Protein AF-A0A4V2QAW3-F1 (afdb_monomer_lite)

Foldseek 3Di:
DFDWDWDQQPVPVRPDIDIDTPPDDCPCPPPPPPAEAEDADPVVVVVVCPPFAWPADFDDDPQKTWTWTQDPVGDIHIYIYGNPPPPPDD

Structure (mmCIF, N/CA/C/O backbone):
data_AF-A0A4V2QAW3-F1
#
_entry.id   AF-A0A4V2QAW3-F1
#
loop_
_atom_site.group_PDB
_atom_site.id
_atom_site.type_symbol
_atom_site.label_atom_id
_atom_site.label_alt_id
_atom_site.label_comp_id
_atom_site.label_asym_id
_atom_site.label_entity_id
_atom_site.label_seq_id
_atom_site.pdbx_PDB_ins_code
_atom_site.Cartn_x
_atom_site.Cartn_y
_atom_site.Cartn_z
_atom_site.occupancy
_atom_site.B_iso_or_equiv
_atom_site.auth_seq_id
_atom_site.auth_comp_id
_atom_site.auth_asym_id
_atom_site.auth_atom_id
_atom_site.pdbx_PDB_model_num
ATOM 1 N N . MET A 1 1 ? -7.822 -19.632 -23.515 1.00 56.88 1 MET A N 1
ATOM 2 C CA . MET A 1 1 ? -8.332 -18.718 -22.471 1.00 56.88 1 MET A CA 1
ATOM 3 C C . MET A 1 1 ? -7.549 -19.059 -21.220 1.00 56.88 1 MET A C 1
ATOM 5 O O . MET A 1 1 ? -7.561 -20.225 -20.863 1.00 56.88 1 MET A O 1
ATOM 9 N N . ALA A 1 2 ? -6.768 -18.129 -20.671 1.00 62.66 2 ALA A N 1
ATOM 10 C CA . ALA A 1 2 ? -5.926 -18.424 -19.511 1.00 62.66 2 ALA A CA 1
ATOM 11 C C . ALA A 1 2 ? -6.792 -18.522 -18.251 1.00 62.66 2 ALA A C 1
ATOM 13 O O . ALA A 1 2 ? -7.617 -17.638 -18.002 1.00 62.66 2 ALA A O 1
ATOM 14 N N . GLU A 1 3 ? -6.623 -19.600 -17.492 1.00 73.44 3 GLU A N 1
ATOM 15 C CA . GLU A 1 3 ? -7.326 -19.814 -16.232 1.00 73.44 3 GLU A CA 1
ATOM 16 C C . GLU A 1 3 ? -6.795 -18.867 -15.152 1.00 73.44 3 GLU A C 1
ATOM 18 O O . GLU A 1 3 ? -5.641 -18.422 -15.170 1.00 73.44 3 GLU A O 1
ATOM 23 N N . ILE A 1 4 ? -7.685 -18.492 -14.235 1.00 77.31 4 ILE A N 1
ATOM 24 C CA . ILE A 1 4 ? -7.408 -17.495 -13.205 1.00 77.31 4 ILE A CA 1
ATOM 25 C C . ILE A 1 4 ? -7.443 -18.168 -11.845 1.00 77.31 4 ILE A C 1
ATOM 27 O O . ILE A 1 4 ? -8.449 -18.765 -11.465 1.00 77.31 4 ILE A O 1
ATOM 31 N N . LYS A 1 5 ? -6.362 -17.992 -11.086 1.00 79.69 5 LYS A N 1
ATOM 32 C CA . LYS A 1 5 ? -6.213 -18.496 -9.728 1.00 79.69 5 LYS A CA 1
ATOM 33 C C . LYS A 1 5 ? -6.196 -17.334 -8.742 1.00 79.69 5 LYS A C 1
ATOM 35 O O . LYS A 1 5 ? -5.510 -16.332 -8.939 1.00 79.69 5 LYS A O 1
ATOM 40 N N . TRP A 1 6 ? -6.956 -17.479 -7.665 1.00 76.31 6 TRP A N 1
ATOM 41 C CA . TRP A 1 6 ? -6.947 -16.533 -6.555 1.00 76.31 6 TRP A CA 1
ATOM 42 C C . TRP A 1 6 ? -5.957 -17.002 -5.488 1.00 76.31 6 TRP A C 1
ATOM 44 O O . TRP A 1 6 ? -5.937 -18.181 -5.134 1.00 76.31 6 TRP A O 1
ATOM 54 N N . MET A 1 7 ? -5.135 -16.085 -4.985 1.00 77.00 7 MET A N 1
ATOM 55 C CA . MET A 1 7 ? -4.153 -16.333 -3.927 1.00 77.00 7 MET A CA 1
ATOM 56 C C . MET A 1 7 ? -4.317 -15.288 -2.818 1.00 77.00 7 MET A C 1
ATOM 58 O O . MET A 1 7 ? -4.524 -14.112 -3.105 1.00 77.00 7 MET A O 1
ATOM 62 N N . LEU A 1 8 ? -4.218 -15.701 -1.553 1.00 68.38 8 LEU A N 1
ATOM 63 C CA . LEU A 1 8 ? -4.171 -14.776 -0.416 1.00 68.38 8 LEU A CA 1
ATOM 64 C C . LEU A 1 8 ? -2.793 -14.114 -0.334 1.00 68.38 8 LEU A C 1
ATOM 66 O O . LEU A 1 8 ? -1.777 -14.797 -0.448 1.00 68.38 8 LEU A O 1
ATOM 70 N N . TYR A 1 9 ? -2.758 -12.796 -0.135 1.00 69.19 9 TYR A N 1
ATOM 71 C CA . TYR A 1 9 ? -1.512 -12.044 -0.023 1.00 69.19 9 TYR A CA 1
ATOM 72 C C . TYR A 1 9 ? -0.831 -12.323 1.328 1.00 69.19 9 TYR A C 1
ATOM 74 O O . TYR A 1 9 ? -1.380 -11.935 2.368 1.00 69.19 9 TYR A O 1
ATOM 82 N N . PRO A 1 10 ? 0.359 -12.955 1.343 1.00 61.12 10 PRO A N 1
ATOM 83 C CA . PRO A 1 10 ? 0.977 -13.429 2.582 1.00 61.12 10 PRO A CA 1
ATOM 84 C C . PRO A 1 10 ? 1.502 -12.295 3.478 1.00 61.12 10 PRO A C 1
ATOM 86 O O . PRO A 1 10 ? 1.613 -12.484 4.685 1.00 61.12 10 PRO A O 1
ATOM 89 N N . VAL A 1 11 ? 1.780 -11.109 2.922 1.00 57.53 11 VAL A N 1
ATOM 90 C CA . VAL A 1 11 ? 2.386 -9.979 3.659 1.00 57.53 11 VAL A CA 1
ATOM 91 C C . VAL A 1 11 ? 1.345 -9.128 4.400 1.00 57.53 11 VAL A C 1
ATOM 93 O O . VAL A 1 11 ? 1.656 -8.506 5.406 1.00 57.53 11 VAL A O 1
ATOM 96 N N . CYS A 1 12 ? 0.077 -9.143 3.977 1.00 48.34 12 CYS A N 1
ATOM 97 C CA . CYS A 1 12 ? -0.978 -8.307 4.574 1.00 48.34 12 CYS A CA 1
ATOM 98 C C . CYS A 1 12 ? -1.916 -9.102 5.504 1.00 48.34 12 CYS A C 1
ATOM 100 O O . CYS A 1 12 ? -3.120 -8.848 5.571 1.00 48.34 12 CYS A O 1
ATOM 102 N N . ASN A 1 13 ? -1.394 -10.115 6.206 1.00 55.25 13 ASN A N 1
ATOM 103 C CA . ASN A 1 13 ? -2.183 -10.938 7.132 1.00 55.25 13 ASN A CA 1
ATOM 104 C C . ASN A 1 13 ? -3.441 -11.554 6.460 1.00 55.25 13 ASN A C 1
ATOM 106 O O . ASN A 1 13 ? -4.517 -11.617 7.054 1.00 55.25 13 ASN A O 1
ATOM 110 N N . ASN A 1 14 ? -3.313 -11.957 5.186 1.00 55.78 14 ASN A N 1
ATOM 111 C CA . ASN A 1 14 ? -4.365 -12.547 4.344 1.00 55.78 14 ASN A CA 1
ATOM 112 C C . ASN A 1 14 ? -5.597 -11.660 4.064 1.00 55.78 14 ASN A C 1
ATOM 114 O O . ASN A 1 14 ? -6.648 -12.175 3.684 1.00 55.78 14 ASN A O 1
ATOM 118 N N . LYS A 1 15 ? -5.498 -10.334 4.213 1.00 56.28 15 LYS A N 1
ATOM 119 C CA . LYS A 1 15 ? -6.633 -9.417 3.974 1.00 56.28 15 LYS A CA 1
ATOM 120 C C . LYS A 1 15 ? -6.901 -9.113 2.496 1.00 56.28 15 LYS A C 1
ATOM 122 O O . LYS A 1 15 ? -7.995 -8.670 2.159 1.00 56.28 15 LYS A O 1
ATOM 127 N N . THR A 1 16 ? -5.934 -9.379 1.619 1.00 61.19 16 THR A N 1
ATOM 128 C CA . THR A 1 16 ? -6.012 -9.051 0.188 1.00 61.19 16 THR A CA 1
ATOM 129 C C . THR A 1 16 ? -5.941 -10.320 -0.659 1.00 61.19 16 THR A C 1
ATOM 131 O O . THR A 1 16 ? -5.066 -11.159 -0.450 1.00 61.19 16 THR A O 1
ATOM 134 N N . LEU A 1 17 ? -6.854 -10.460 -1.625 1.00 69.00 17 LEU A N 1
ATOM 135 C CA . LEU A 1 17 ? -6.865 -11.540 -2.615 1.00 69.00 17 LEU A CA 1
ATOM 136 C C . LEU A 1 17 ? -6.242 -11.049 -3.922 1.00 69.00 17 LEU A C 1
ATOM 138 O O . LEU A 1 17 ? -6.758 -10.129 -4.555 1.00 69.00 17 LEU A O 1
ATOM 142 N N . LEU A 1 18 ? -5.157 -11.688 -4.350 1.00 74.62 18 LEU A N 1
ATOM 143 C CA . LEU A 1 18 ? -4.557 -11.445 -5.651 1.00 74.62 18 LEU A CA 1
ATOM 144 C C . LEU A 1 18 ? -5.144 -12.368 -6.707 1.00 74.62 18 LEU A C 1
ATOM 146 O O . LEU A 1 18 ? -5.256 -13.582 -6.523 1.00 74.62 18 LEU A O 1
ATOM 150 N N . LYS A 1 19 ? -5.465 -11.764 -7.845 1.00 76.69 19 LYS A N 1
ATOM 151 C CA . LYS A 1 19 ? -5.901 -12.447 -9.053 1.00 76.69 19 LYS A CA 1
ATOM 152 C C . LYS A 1 19 ? -4.677 -12.709 -9.927 1.00 76.69 19 LYS A C 1
ATOM 154 O O . LYS A 1 19 ? -4.174 -11.789 -10.565 1.00 76.69 19 LYS A O 1
ATOM 159 N N . ILE A 1 20 ? -4.203 -13.949 -9.946 1.00 75.81 20 ILE A N 1
ATOM 160 C CA . ILE A 1 20 ? -3.028 -14.369 -10.713 1.00 75.81 20 ILE A CA 1
ATOM 161 C C . ILE A 1 20 ? -3.506 -15.189 -11.916 1.00 75.81 20 ILE A C 1
ATOM 163 O O . ILE A 1 20 ? -4.392 -16.039 -11.793 1.00 75.81 20 ILE A O 1
ATOM 167 N N . ARG A 1 21 ? -2.946 -14.933 -13.099 1.00 79.19 21 ARG A N 1
ATOM 168 C CA . ARG A 1 21 ? -3.147 -15.815 -14.256 1.00 79.19 21 ARG A CA 1
ATOM 169 C C . ARG A 1 21 ? -2.233 -17.025 -14.120 1.00 79.19 21 ARG A C 1
ATOM 171 O O . ARG A 1 21 ? -1.103 -16.873 -13.677 1.00 79.19 21 ARG A O 1
ATOM 178 N N . GLU A 1 22 ? -2.687 -18.205 -14.526 1.00 75.44 22 GLU A N 1
ATOM 179 C CA . GLU A 1 22 ? -1.885 -19.431 -14.385 1.00 75.44 22 GLU A CA 1
ATOM 180 C C . GLU A 1 22 ? -0.539 -19.368 -15.129 1.00 75.44 22 GLU A C 1
ATOM 182 O O . GLU A 1 22 ? 0.453 -19.918 -14.663 1.00 75.44 22 GLU A O 1
ATOM 187 N N . ASP A 1 23 ? -0.478 -18.617 -16.232 1.00 75.94 23 ASP A N 1
ATOM 188 C CA . ASP A 1 23 ? 0.748 -18.390 -17.005 1.00 75.94 23 ASP A CA 1
ATOM 189 C C . ASP A 1 23 ? 1.742 -17.403 -16.354 1.00 75.94 23 ASP A C 1
ATOM 191 O O . ASP A 1 23 ? 2.827 -17.170 -16.883 1.00 75.94 23 ASP A O 1
ATOM 195 N N . THR A 1 24 ? 1.397 -16.824 -15.201 1.00 69.00 24 THR A N 1
ATOM 196 C CA . THR A 1 24 ? 2.274 -15.904 -14.469 1.00 69.00 24 THR A CA 1
ATOM 197 C C . THR A 1 24 ? 3.285 -16.681 -13.626 1.00 69.00 24 THR A C 1
ATOM 199 O O . THR A 1 24 ? 2.938 -17.258 -12.596 1.00 69.00 24 THR A O 1
ATOM 202 N N . ILE A 1 25 ? 4.558 -16.649 -14.029 1.00 73.31 25 ILE A N 1
ATOM 203 C CA . ILE A 1 25 ? 5.676 -17.134 -13.211 1.00 73.31 25 ILE A CA 1
ATOM 204 C C . ILE A 1 25 ? 6.082 -16.021 -12.244 1.00 73.31 25 ILE A C 1
ATOM 206 O O . ILE A 1 25 ? 6.522 -14.946 -12.646 1.00 73.31 25 ILE A O 1
ATOM 210 N N . LEU A 1 26 ? 5.912 -16.280 -10.953 1.00 65.56 26 LEU A N 1
ATOM 211 C CA . LEU A 1 26 ? 6.275 -15.360 -9.884 1.00 65.56 26 LEU A CA 1
ATOM 212 C C . LEU A 1 26 ? 7.699 -15.666 -9.394 1.00 65.56 26 LEU A C 1
ATOM 214 O O . LEU A 1 26 ? 7.879 -16.466 -8.482 1.00 65.56 26 LEU A O 1
ATOM 218 N N . GLU A 1 27 ? 8.718 -15.047 -9.993 1.00 56.97 27 GLU A N 1
ATOM 219 C CA . GLU A 1 27 ? 10.125 -15.313 -9.626 1.00 56.97 27 GLU A CA 1
ATOM 220 C C . GLU A 1 27 ? 10.581 -14.605 -8.329 1.00 56.97 27 GLU A C 1
ATOM 222 O O . GLU A 1 27 ? 11.573 -15.008 -7.725 1.00 56.97 27 GLU A O 1
ATOM 227 N N . LYS A 1 28 ? 9.844 -13.582 -7.861 1.00 56.47 28 LYS A N 1
ATOM 228 C CA . LYS A 1 28 ? 10.077 -12.850 -6.595 1.00 56.47 28 LYS A CA 1
ATOM 229 C C . LYS A 1 28 ? 8.755 -12.385 -5.975 1.00 56.47 28 LYS A C 1
ATOM 231 O O . LYS A 1 28 ? 8.443 -11.196 -5.974 1.00 56.47 28 LYS A O 1
ATOM 236 N N . PHE A 1 29 ? 7.944 -13.339 -5.522 1.00 54.47 29 PHE A N 1
ATOM 237 C CA . PHE A 1 29 ? 6.660 -13.054 -4.886 1.00 54.47 29 PHE A CA 1
ATOM 238 C C . PHE A 1 29 ? 6.538 -13.715 -3.501 1.00 54.47 29 PHE A C 1
ATOM 240 O O . PHE A 1 29 ? 6.817 -14.911 -3.388 1.00 54.47 29 PHE A O 1
ATOM 247 N N . PRO A 1 30 ? 6.048 -12.993 -2.476 1.00 56.97 30 PRO A N 1
ATOM 248 C CA . PRO A 1 30 ? 5.754 -11.557 -2.495 1.00 56.97 30 PRO A CA 1
ATOM 249 C C . PRO A 1 30 ? 7.020 -10.742 -2.800 1.00 56.97 30 PRO A C 1
ATOM 251 O O . PRO A 1 30 ? 8.132 -11.242 -2.618 1.00 56.97 30 PRO A O 1
ATOM 254 N N . LEU A 1 31 ? 6.849 -9.519 -3.319 1.00 52.25 31 LEU A N 1
ATOM 255 C CA . LEU A 1 31 ? 7.960 -8.566 -3.348 1.00 52.25 31 LEU A CA 1
ATOM 256 C C . LEU A 1 31 ? 8.570 -8.535 -1.939 1.00 52.25 31 LEU A C 1
ATOM 258 O O . LEU A 1 31 ? 7.809 -8.654 -0.971 1.00 52.25 31 LEU A O 1
ATOM 262 N N . PRO A 1 32 ? 9.904 -8.463 -1.816 1.00 49.00 32 PRO A N 1
ATOM 263 C CA . PRO A 1 32 ? 10.552 -8.469 -0.516 1.00 49.00 32 PRO A CA 1
ATOM 264 C C . PRO A 1 32 ? 9.861 -7.452 0.391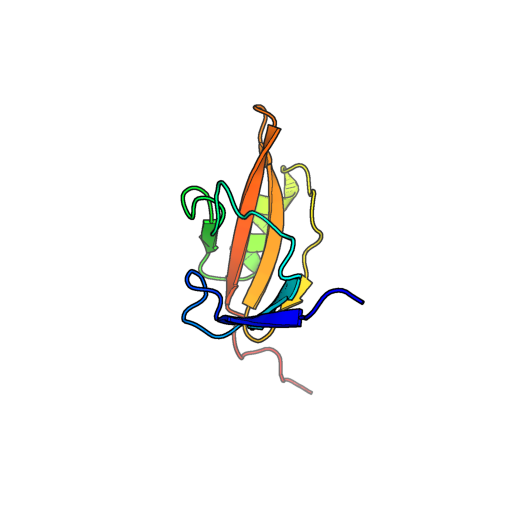 1.00 49.00 32 PRO A C 1
ATOM 266 O O . PRO A 1 32 ? 9.795 -6.267 0.073 1.00 49.00 32 PRO A O 1
ATOM 269 N N . ALA A 1 33 ? 9.338 -7.931 1.520 1.00 50.12 33 ALA A N 1
ATOM 270 C CA . ALA A 1 33 ? 8.775 -7.120 2.598 1.00 50.12 33 ALA A CA 1
ATOM 271 C C . ALA A 1 33 ? 9.867 -6.308 3.329 1.00 50.12 33 ALA A C 1
ATOM 273 O O . ALA A 1 33 ? 9.732 -5.977 4.503 1.00 50.12 33 ALA A O 1
ATOM 274 N N . ASP A 1 34 ? 10.985 -6.038 2.659 1.00 51.69 34 ASP A N 1
ATOM 275 C CA . ASP A 1 34 ? 12.180 -5.437 3.230 1.00 51.69 34 ASP A CA 1
ATOM 276 C C . ASP A 1 34 ? 12.089 -3.905 3.266 1.00 51.69 34 ASP A C 1
ATOM 278 O O . ASP A 1 34 ? 12.916 -3.259 3.905 1.00 51.69 34 ASP A O 1
ATOM 282 N N . THR A 1 35 ? 11.092 -3.285 2.620 1.00 62.41 35 THR A N 1
ATOM 283 C CA . THR A 1 35 ? 10.932 -1.818 2.659 1.00 62.41 35 THR A CA 1
ATOM 284 C C . THR A 1 35 ? 9.468 -1.377 2.689 1.00 62.41 35 THR A C 1
ATOM 286 O O . THR A 1 35 ? 9.025 -0.537 1.913 1.00 62.41 35 THR A O 1
ATOM 289 N N . SER A 1 36 ? 8.699 -1.949 3.616 1.00 70.50 36 SER A N 1
ATOM 290 C CA . SER A 1 36 ? 7.411 -1.396 4.050 1.00 70.50 36 SER A CA 1
ATOM 291 C C . SER A 1 36 ? 7.587 -0.716 5.408 1.00 70.50 36 SER A C 1
ATOM 293 O O . SER A 1 36 ? 7.933 -1.368 6.395 1.00 70.50 36 SER A O 1
ATOM 295 N N . VAL A 1 37 ? 7.369 0.594 5.464 1.00 81.25 37 VAL A N 1
ATOM 296 C CA . VAL A 1 37 ? 7.453 1.400 6.683 1.00 81.25 37 VAL A CA 1
ATOM 297 C C . VAL A 1 37 ? 6.035 1.666 7.177 1.00 81.25 37 VAL A C 1
ATOM 299 O O . VAL A 1 37 ? 5.245 2.316 6.498 1.00 81.25 37 VAL A O 1
ATOM 302 N N . GLU A 1 38 ? 5.699 1.179 8.368 1.00 84.75 38 GLU A N 1
ATOM 303 C CA . GLU A 1 38 ? 4.467 1.572 9.056 1.00 84.75 38 GLU A CA 1
ATOM 304 C C . GLU A 1 38 ? 4.760 2.754 9.983 1.00 84.75 38 GLU A C 1
ATOM 306 O O . GLU A 1 38 ? 5.782 2.790 10.675 1.00 84.75 38 GLU A O 1
ATOM 311 N N . VAL A 1 39 ? 3.869 3.739 9.994 1.00 85.00 39 VAL A N 1
ATOM 312 C CA . VAL A 1 39 ? 3.924 4.868 10.921 1.00 85.00 39 VAL A CA 1
ATOM 313 C C . VAL A 1 39 ? 2.662 4.936 11.754 1.00 85.00 39 VAL A C 1
ATOM 315 O O . VAL A 1 39 ? 1.593 4.499 11.346 1.00 85.00 39 VAL A O 1
ATOM 318 N N . GLU A 1 40 ? 2.798 5.518 12.936 1.00 82.62 40 GLU A N 1
ATOM 319 C CA . GLU A 1 40 ? 1.756 5.552 13.961 1.00 82.62 40 GLU A CA 1
ATOM 320 C C . GLU A 1 40 ? 0.482 6.297 13.539 1.00 82.62 40 GLU A C 1
ATOM 322 O O . GLU A 1 40 ? -0.614 5.860 13.876 1.00 82.62 40 GLU A O 1
ATOM 327 N N . ASN A 1 41 ? 0.605 7.406 12.799 1.00 84.81 41 ASN A N 1
ATOM 328 C CA . ASN A 1 41 ? -0.520 8.288 12.490 1.00 84.81 41 ASN A CA 1
ATOM 329 C C . ASN A 1 41 ? -0.368 8.946 11.112 1.00 84.81 41 ASN A C 1
ATOM 331 O O . ASN A 1 41 ? 0.742 9.100 10.593 1.00 84.81 41 ASN A O 1
ATOM 335 N N . LEU A 1 42 ? -1.487 9.443 10.574 1.00 85.88 42 LEU A N 1
ATOM 336 C CA . LEU A 1 42 ? -1.529 10.191 9.312 1.00 85.88 42 LEU A CA 1
ATOM 337 C C . LEU A 1 42 ? -0.630 11.444 9.313 1.00 85.88 42 LEU A C 1
ATOM 339 O O . LEU A 1 42 ? -0.104 11.811 8.269 1.00 85.88 42 LEU A O 1
ATOM 343 N N . GLU A 1 43 ? -0.420 12.086 10.465 1.00 87.69 43 GLU A N 1
ATOM 344 C CA . GLU A 1 43 ? 0.460 13.260 10.575 1.00 87.69 43 GLU A CA 1
ATOM 345 C C . GLU A 1 43 ? 1.910 12.908 10.211 1.00 87.69 43 GLU A C 1
ATOM 347 O O . GLU A 1 43 ? 2.482 13.490 9.294 1.00 87.69 43 GLU A O 1
ATOM 352 N N . VAL A 1 44 ? 2.474 11.880 10.855 1.00 86.81 44 VAL A N 1
ATOM 353 C CA . VAL A 1 44 ? 3.835 11.385 10.572 1.00 86.81 44 VAL A CA 1
ATOM 354 C C . VAL A 1 44 ? 3.942 10.856 9.141 1.00 86.81 44 VAL A C 1
ATOM 356 O O . VAL A 1 44 ? 4.978 11.003 8.492 1.00 86.81 44 VAL A O 1
ATOM 359 N N . PHE A 1 45 ? 2.863 10.253 8.642 1.00 88.62 45 PHE A N 1
ATOM 360 C CA . PHE A 1 45 ? 2.764 9.761 7.275 1.00 88.62 45 PHE A CA 1
ATOM 361 C C . PHE A 1 45 ? 2.913 10.895 6.256 1.00 88.62 45 PHE A C 1
ATOM 363 O O . PHE A 1 45 ? 3.771 10.829 5.381 1.00 88.62 45 PHE A O 1
ATOM 370 N N . GLN A 1 46 ? 2.122 11.961 6.392 1.00 88.44 46 GLN A N 1
ATOM 371 C CA . GLN A 1 46 ? 2.178 13.105 5.484 1.00 88.44 46 GLN A CA 1
ATOM 372 C C . GLN A 1 46 ? 3.503 13.859 5.589 1.00 88.44 46 GLN A C 1
ATOM 374 O O . GLN A 1 46 ? 4.052 14.247 4.562 1.00 88.44 46 GLN A O 1
ATOM 379 N N . GLU A 1 47 ? 4.036 14.031 6.802 1.00 90.06 47 GLU A N 1
ATOM 380 C CA . GLU A 1 47 ? 5.327 14.693 7.019 1.00 90.06 47 GLU A CA 1
ATOM 381 C C . GLU A 1 47 ? 6.469 13.957 6.313 1.00 90.06 47 GLU A C 1
ATOM 383 O O . GLU A 1 47 ? 7.279 14.592 5.649 1.00 90.06 47 GLU A O 1
ATOM 388 N N . LYS A 1 48 ? 6.510 12.620 6.380 1.00 84.56 48 LYS A N 1
ATOM 389 C CA . LYS A 1 48 ? 7.533 11.837 5.671 1.00 84.56 48 LYS A CA 1
ATOM 390 C C . LYS A 1 48 ? 7.423 11.985 4.159 1.00 84.56 48 LYS A C 1
ATOM 392 O O . LYS A 1 48 ? 8.444 12.097 3.498 1.00 84.56 48 LYS A O 1
ATOM 397 N N . LEU A 1 49 ? 6.207 12.006 3.620 1.00 86.81 49 LEU A N 1
ATOM 398 C CA . LEU A 1 49 ? 5.973 12.070 2.176 1.00 86.81 49 LEU A CA 1
ATOM 399 C C . LEU A 1 49 ? 6.250 13.445 1.550 1.00 86.81 49 LEU A C 1
ATOM 401 O O . LEU A 1 49 ? 6.404 13.514 0.334 1.00 86.81 49 LEU A O 1
ATOM 405 N N . LYS A 1 50 ? 6.325 14.530 2.335 1.00 86.50 50 LYS A N 1
ATOM 406 C CA . LYS A 1 50 ? 6.528 15.896 1.812 1.00 86.50 50 LYS A CA 1
ATOM 407 C C . LYS A 1 50 ? 7.808 16.063 0.994 1.00 86.50 50 LYS A C 1
ATOM 409 O O . LYS A 1 50 ? 7.792 16.794 0.008 1.00 86.50 50 LYS A O 1
ATOM 414 N N . ASP A 1 51 ? 8.878 15.383 1.390 1.00 83.94 51 ASP A N 1
ATOM 415 C CA . ASP A 1 51 ? 10.204 15.498 0.772 1.00 83.94 51 ASP A CA 1
ATOM 416 C C . ASP A 1 51 ? 10.564 14.284 -0.103 1.00 83.94 51 ASP A C 1
ATOM 418 O O . ASP A 1 51 ? 11.705 14.141 -0.543 1.00 83.94 51 ASP A O 1
ATOM 422 N N . LEU A 1 52 ? 9.599 13.395 -0.366 1.00 85.19 52 LEU A N 1
ATOM 423 C CA . LEU A 1 52 ? 9.818 12.139 -1.081 1.00 85.19 52 LEU A CA 1
ATOM 424 C C . LEU A 1 52 ? 9.174 12.145 -2.471 1.00 85.19 52 LEU A C 1
ATOM 426 O O . LEU A 1 52 ? 8.148 12.780 -2.717 1.00 85.19 52 LEU A O 1
ATOM 430 N N . SER A 1 53 ? 9.779 11.402 -3.402 1.00 85.19 53 SER A N 1
ATOM 431 C CA . SER A 1 53 ? 9.247 11.258 -4.758 1.00 85.19 53 SER A CA 1
ATOM 432 C C . SER A 1 53 ? 8.102 10.251 -4.760 1.00 85.19 53 SER A C 1
ATOM 434 O O . SER A 1 53 ? 8.328 9.046 -4.706 1.00 85.19 53 SER A O 1
ATOM 436 N N . ILE A 1 54 ? 6.866 10.742 -4.785 1.00 87.00 54 ILE A N 1
ATOM 437 C CA . ILE A 1 54 ? 5.674 9.891 -4.736 1.00 87.00 54 ILE A CA 1
ATOM 438 C C . ILE A 1 54 ? 5.494 9.146 -6.062 1.00 87.00 54 ILE A C 1
ATOM 440 O O . ILE A 1 54 ? 5.273 9.763 -7.103 1.00 87.00 54 ILE A O 1
ATOM 444 N N . ILE A 1 55 ? 5.545 7.816 -5.999 1.00 83.88 55 ILE A N 1
ATOM 445 C CA . ILE A 1 55 ? 5.312 6.898 -7.123 1.00 83.88 55 ILE A CA 1
ATOM 446 C C . ILE A 1 55 ? 3.854 6.429 -7.122 1.00 83.88 55 ILE A C 1
ATOM 448 O O . ILE A 1 55 ? 3.205 6.402 -8.168 1.00 83.88 55 ILE A O 1
ATOM 452 N N . PHE A 1 56 ? 3.312 6.138 -5.935 1.00 81.50 56 PHE A N 1
ATOM 453 C CA . PHE A 1 56 ? 1.902 5.820 -5.726 1.00 81.50 56 PHE A CA 1
ATOM 454 C C . PHE A 1 56 ? 1.277 6.825 -4.748 1.00 81.50 56 PHE A C 1
ATOM 456 O O . PHE A 1 56 ? 1.758 6.957 -3.613 1.00 81.50 56 PHE A O 1
ATOM 463 N N . PRO A 1 57 ? 0.210 7.538 -5.157 1.00 85.38 57 PRO A N 1
ATOM 464 C CA . PRO A 1 57 ? -0.394 8.585 -4.347 1.00 85.38 57 PRO A CA 1
ATOM 465 C C . PRO A 1 57 ? -0.974 8.028 -3.048 1.00 85.38 57 PRO A C 1
ATOM 467 O O . PRO A 1 57 ? -1.389 6.871 -2.972 1.00 85.38 57 PRO A O 1
ATOM 470 N N . VAL A 1 58 ? -1.065 8.897 -2.042 1.00 87.94 58 VAL A N 1
ATOM 471 C CA . VAL A 1 58 ? -1.704 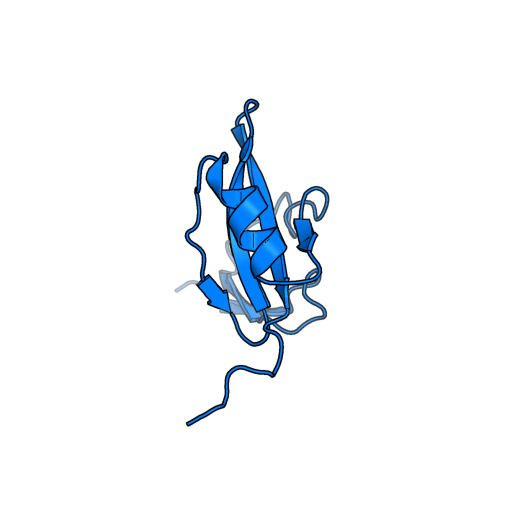8.582 -0.763 1.00 87.94 58 VAL A CA 1
ATOM 472 C C . VAL A 1 58 ? -3.135 8.110 -0.995 1.00 87.94 58 VAL A C 1
ATOM 474 O O . VAL A 1 58 ? -4.007 8.890 -1.375 1.00 87.94 58 VAL A O 1
ATOM 477 N N . THR A 1 59 ? -3.369 6.826 -0.752 1.00 84.31 59 THR A N 1
ATOM 478 C CA . THR A 1 59 ? -4.642 6.159 -1.011 1.00 84.31 59 THR A CA 1
ATOM 479 C C . THR A 1 59 ? -5.097 5.440 0.247 1.00 84.31 59 THR A C 1
ATOM 481 O O . THR A 1 59 ? -4.331 4.716 0.879 1.00 84.31 59 THR A O 1
ATOM 484 N N . GLN A 1 60 ? -6.3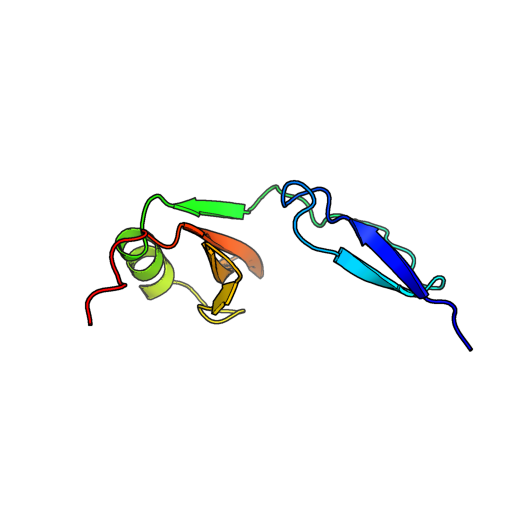62 5.619 0.619 1.00 84.81 60 GLN A N 1
ATOM 485 C CA . GLN A 1 60 ? -6.955 4.845 1.701 1.00 84.81 60 GLN A CA 1
ATOM 486 C C . GLN A 1 60 ? -7.346 3.460 1.179 1.00 84.81 60 GLN A C 1
ATOM 488 O O . GLN A 1 60 ? -8.191 3.337 0.291 1.00 84.81 60 GLN A O 1
ATOM 493 N N . ILE A 1 61 ? -6.754 2.415 1.751 1.00 80.69 61 ILE A N 1
ATOM 494 C CA . ILE A 1 61 ? -7.043 1.022 1.416 1.00 80.69 61 ILE A CA 1
ATOM 495 C C . ILE A 1 61 ? -7.492 0.315 2.696 1.00 80.69 61 ILE A C 1
ATOM 497 O O . ILE A 1 61 ? -6.706 0.008 3.593 1.00 80.69 61 ILE A O 1
ATOM 501 N N . GLY A 1 62 ? -8.801 0.075 2.797 1.00 83.56 62 GLY A N 1
ATOM 502 C CA . GLY A 1 62 ? -9.410 -0.497 3.996 1.00 83.56 62 GLY A CA 1
ATOM 503 C C . GLY A 1 62 ? -9.229 0.408 5.219 1.00 83.56 62 GLY A C 1
ATOM 504 O O . GLY A 1 62 ? -9.681 1.553 5.229 1.00 83.56 62 GLY A O 1
ATOM 505 N N . GLY A 1 63 ? -8.590 -0.129 6.260 1.00 82.25 63 GLY A N 1
ATOM 506 C CA . GLY A 1 63 ? -8.324 0.575 7.518 1.00 82.25 63 GLY A CA 1
ATOM 507 C C . GLY A 1 63 ? -7.003 1.344 7.562 1.00 82.25 63 GLY A C 1
ATOM 508 O O . GLY A 1 63 ? -6.686 1.866 8.624 1.00 82.25 63 GLY A O 1
ATOM 509 N N . ASN A 1 64 ? -6.248 1.410 6.458 1.00 83.62 64 ASN A N 1
ATOM 510 C CA . ASN A 1 64 ? -4.922 2.028 6.407 1.00 83.62 64 ASN A CA 1
ATOM 511 C C . ASN A 1 64 ? -4.812 3.049 5.260 1.00 83.62 64 ASN A C 1
ATOM 513 O O . ASN A 1 64 ? -5.437 2.904 4.209 1.00 83.62 64 ASN A O 1
ATOM 517 N N . TRP A 1 65 ? -3.978 4.063 5.455 1.00 88.50 65 TRP A N 1
ATOM 518 C CA . TRP A 1 65 ? -3.400 4.892 4.403 1.00 88.50 65 TRP A CA 1
ATOM 519 C C . TRP A 1 65 ? -2.183 4.183 3.824 1.00 88.50 65 TRP A C 1
ATOM 521 O O . TRP A 1 65 ? -1.376 3.658 4.585 1.00 88.50 65 TRP A O 1
ATOM 531 N N . VAL A 1 66 ? -2.061 4.164 2.498 1.00 86.62 66 VAL A N 1
ATOM 532 C CA . VAL A 1 66 ? -0.975 3.509 1.760 1.00 86.62 66 VAL A CA 1
ATOM 533 C C . VAL A 1 66 ? -0.435 4.476 0.708 1.00 86.62 66 VAL A C 1
ATOM 535 O O . VAL A 1 66 ? -1.211 5.134 0.016 1.00 86.62 66 VAL A O 1
ATOM 538 N N . SER A 1 67 ? 0.885 4.590 0.594 1.00 87.31 67 SER A N 1
ATOM 539 C CA . SER A 1 67 ? 1.574 5.368 -0.444 1.00 87.31 67 SER A CA 1
ATOM 540 C C . SER A 1 67 ? 2.901 4.698 -0.785 1.00 87.31 67 SER A C 1
ATOM 542 O O . SER A 1 67 ? 3.482 4.036 0.067 1.00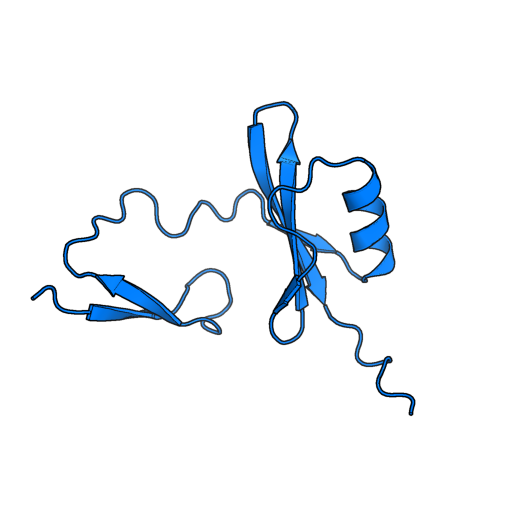 87.31 67 SER A O 1
ATOM 544 N N . GLU A 1 68 ? 3.386 4.870 -2.010 1.00 86.62 68 GLU A N 1
ATOM 545 C CA . GLU A 1 68 ? 4.699 4.374 -2.434 1.00 86.62 68 GLU A CA 1
ATOM 546 C C . GLU A 1 68 ? 5.557 5.553 -2.864 1.00 86.62 68 GLU A C 1
ATOM 548 O O . GLU A 1 68 ? 5.083 6.445 -3.579 1.00 86.62 68 GLU A O 1
ATOM 553 N N . PHE A 1 69 ? 6.817 5.552 -2.450 1.00 86.69 69 PHE A N 1
ATOM 554 C CA . PHE A 1 69 ? 7.777 6.577 -2.820 1.00 86.69 69 PHE A CA 1
ATOM 555 C C . PHE A 1 69 ? 9.110 5.974 -3.260 1.00 86.69 69 PHE A C 1
ATOM 557 O O . PHE A 1 69 ? 9.498 4.895 -2.820 1.00 86.69 69 PHE A O 1
ATOM 564 N N . GLY A 1 70 ? 9.796 6.688 -4.148 1.00 82.62 70 GLY A N 1
ATOM 565 C CA . GLY A 1 70 ? 11.120 6.340 -4.642 1.00 82.62 70 GLY A CA 1
ATOM 566 C C . GLY A 1 70 ? 12.214 6.939 -3.765 1.00 82.62 70 GLY A C 1
ATOM 567 O O . GLY A 1 70 ? 12.131 8.118 -3.406 1.00 82.62 70 GLY A O 1
ATOM 568 N N . ASP A 1 71 ? 13.246 6.160 -3.443 1.00 79.25 71 ASP A N 1
ATOM 569 C CA . ASP A 1 71 ? 14.486 6.686 -2.860 1.00 79.25 71 ASP A CA 1
ATOM 570 C C . ASP A 1 71 ? 15.484 7.148 -3.953 1.00 79.25 71 ASP A C 1
ATOM 572 O O . ASP A 1 71 ? 15.259 6.962 -5.150 1.00 79.25 71 ASP A O 1
ATOM 576 N N . SER A 1 72 ? 16.605 7.755 -3.552 1.00 76.38 72 SER A N 1
ATOM 577 C CA . SER A 1 72 ? 17.701 8.173 -4.443 1.00 76.38 72 SER A CA 1
ATOM 578 C C . SER A 1 72 ? 18.332 7.054 -5.287 1.00 76.38 72 SER A C 1
ATOM 580 O O . SER A 1 72 ? 18.878 7.338 -6.352 1.00 76.38 72 SER A O 1
ATOM 582 N N . GLU A 1 73 ? 18.270 5.804 -4.833 1.00 75.62 73 GLU A N 1
ATOM 583 C CA . GLU A 1 73 ? 18.736 4.609 -5.543 1.00 75.62 73 GLU A CA 1
ATOM 584 C C . GLU A 1 73 ? 17.673 4.048 -6.507 1.00 75.62 73 GLU A C 1
ATOM 586 O O . GLU A 1 73 ? 17.957 3.134 -7.282 1.00 75.62 73 GLU A O 1
ATOM 591 N N . GLY A 1 74 ? 16.464 4.621 -6.512 1.00 68.62 74 GLY A N 1
ATOM 592 C CA . GLY A 1 74 ? 15.350 4.191 -7.354 1.00 68.62 74 GLY A CA 1
ATOM 593 C C . GLY A 1 74 ? 14.592 2.981 -6.807 1.00 68.62 74 GLY A C 1
ATOM 594 O O . GLY A 1 74 ? 13.864 2.338 -7.564 1.00 68.62 74 GLY A O 1
ATOM 595 N N . ASN A 1 75 ? 14.743 2.651 -5.519 1.00 76.75 75 ASN A N 1
ATOM 596 C CA . ASN A 1 75 ? 13.930 1.612 -4.894 1.00 76.75 75 ASN A CA 1
ATOM 597 C C . ASN A 1 75 ? 12.526 2.136 -4.589 1.00 76.75 75 ASN A C 1
ATOM 599 O O . ASN A 1 75 ? 12.342 3.307 -4.264 1.00 76.75 75 ASN A O 1
ATOM 603 N N . HIS A 1 76 ? 11.547 1.238 -4.660 1.00 80.62 76 HIS A N 1
ATOM 604 C CA . HIS A 1 76 ? 10.149 1.512 -4.347 1.00 80.62 76 HIS A CA 1
ATOM 605 C C . HIS A 1 76 ? 9.887 1.153 -2.884 1.00 80.62 76 HIS A C 1
ATOM 607 O O . HIS A 1 76 ? 10.020 -0.009 -2.499 1.00 80.62 76 HIS A O 1
ATOM 613 N N . ILE A 1 77 ? 9.539 2.150 -2.074 1.00 81.50 77 ILE A N 1
ATOM 614 C CA . ILE A 1 77 ? 9.307 2.003 -0.637 1.00 81.50 77 ILE A CA 1
ATOM 615 C C . ILE A 1 77 ? 7.830 2.236 -0.341 1.00 81.50 77 ILE A C 1
ATOM 617 O O . ILE A 1 77 ? 7.280 3.288 -0.670 1.00 81.50 77 ILE A O 1
ATOM 621 N N . GLU A 1 78 ? 7.195 1.266 0.317 1.00 86.69 78 GLU A N 1
ATOM 622 C CA . GLU A 1 78 ? 5.807 1.375 0.762 1.00 86.69 78 GLU A CA 1
ATOM 623 C C . GLU A 1 78 ? 5.754 2.073 2.129 1.00 86.69 78 GLU A C 1
ATOM 625 O O . GLU A 1 78 ? 6.449 1.689 3.069 1.00 86.69 78 GLU A O 1
ATOM 630 N N . LEU A 1 79 ? 4.902 3.087 2.262 1.00 86.56 79 LEU A N 1
ATOM 631 C CA . LEU A 1 79 ? 4.542 3.710 3.530 1.00 86.56 79 LEU A CA 1
ATOM 632 C C . LEU A 1 79 ? 3.095 3.357 3.857 1.00 86.56 79 LEU A C 1
ATOM 634 O O . LEU A 1 79 ? 2.208 3.520 3.015 1.00 86.56 79 LEU A O 1
ATOM 638 N N . THR A 1 80 ? 2.840 2.947 5.098 1.00 89.44 80 THR A N 1
ATOM 639 C CA . THR A 1 80 ? 1.486 2.687 5.595 1.00 89.44 80 THR A CA 1
ATOM 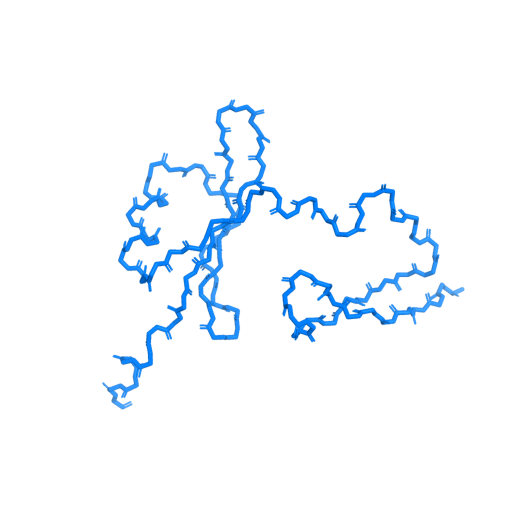640 C C . THR A 1 80 ? 1.223 3.375 6.932 1.00 89.44 80 THR A C 1
ATOM 642 O O . THR A 1 80 ? 2.135 3.566 7.731 1.00 89.44 80 THR A O 1
ATOM 645 N N . ALA A 1 81 ? -0.020 3.784 7.181 1.00 87.75 81 ALA A N 1
ATOM 646 C CA . ALA A 1 81 ? -0.456 4.290 8.485 1.00 87.75 81 ALA A CA 1
ATOM 647 C C . ALA A 1 81 ? -1.882 3.832 8.792 1.00 87.75 81 ALA A C 1
ATOM 649 O O . ALA A 1 81 ? -2.720 3.849 7.887 1.00 87.75 81 ALA A O 1
ATOM 650 N N . PRO A 1 82 ? -2.218 3.477 10.041 1.00 88.38 82 PRO A N 1
ATOM 651 C CA . PRO A 1 82 ? -3.591 3.175 10.400 1.00 88.38 82 PRO A CA 1
ATOM 652 C C . PRO A 1 82 ? -4.463 4.426 10.249 1.00 88.38 82 PRO A C 1
ATOM 654 O O . PRO A 1 82 ? -4.084 5.546 10.602 1.00 88.38 82 PRO A O 1
ATOM 657 N N . VAL A 1 83 ? -5.673 4.239 9.733 1.00 86.19 83 VAL A N 1
ATOM 658 C CA . VAL A 1 83 ? -6.707 5.269 9.770 1.00 86.19 83 VAL A CA 1
ATOM 659 C C . VAL A 1 83 ? -7.158 5.370 11.223 1.00 86.19 83 VAL A C 1
ATOM 661 O O . VAL A 1 83 ? -7.912 4.528 11.713 1.00 86.19 83 VAL A O 1
ATOM 664 N N . SER A 1 84 ? -6.685 6.388 11.940 1.00 75.00 84 SER A N 1
ATOM 665 C CA . SER A 1 84 ? -7.183 6.677 13.283 1.00 75.00 84 SER A CA 1
ATOM 666 C C . SER A 1 84 ? -8.705 6.826 13.222 1.00 75.00 84 SER A C 1
ATOM 668 O O . SER A 1 84 ? -9.220 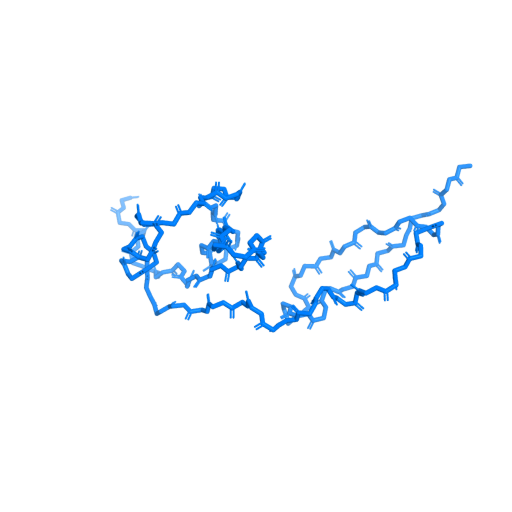7.696 12.521 1.00 75.00 84 SER A O 1
ATOM 670 N N . LEU A 1 85 ? -9.431 5.987 13.971 1.00 60.34 85 LEU A N 1
ATOM 671 C CA . LEU A 1 85 ? -10.903 5.906 14.051 1.00 60.34 85 LEU A CA 1
ATOM 672 C C . LEU A 1 85 ? -11.588 7.175 14.621 1.00 60.34 85 LEU A C 1
ATOM 674 O O . LEU A 1 85 ? -12.670 7.108 15.194 1.00 60.34 85 LEU A O 1
ATOM 678 N N . ARG A 1 86 ? -10.979 8.358 14.489 1.00 54.69 86 ARG A N 1
ATOM 679 C CA . ARG A 1 86 ? -11.482 9.642 15.005 1.00 54.69 86 ARG A CA 1
ATOM 680 C C . ARG A 1 86 ? -11.740 10.674 13.910 1.00 54.69 86 ARG A C 1
ATOM 682 O O . ARG A 1 86 ? -11.605 11.866 14.152 1.00 54.69 86 ARG A O 1
ATOM 689 N N . GLN A 1 87 ? -12.151 10.228 12.728 1.00 53.97 87 GLN A N 1
ATOM 690 C CA . GLN A 1 87 ? -12.803 11.093 11.739 1.00 53.97 87 GLN A CA 1
ATOM 691 C C . GLN A 1 87 ? -14.098 10.455 11.218 1.00 53.97 87 GLN A C 1
ATOM 693 O O . GLN A 1 87 ? -14.318 10.326 10.023 1.00 53.97 87 GLN A O 1
ATOM 698 N N . THR A 1 88 ? -14.988 10.059 12.129 1.00 47.84 88 THR A N 1
ATOM 699 C CA . THR A 1 88 ? -16.433 10.075 11.849 1.00 47.84 88 THR A CA 1
ATOM 700 C C . THR A 1 88 ? -17.050 11.069 12.820 1.00 47.84 88 THR A C 1
ATOM 702 O O . THR A 1 88 ? -17.489 10.723 13.916 1.00 47.84 88 THR A O 1
ATOM 705 N N . GLY A 1 89 ? -16.950 12.340 12.463 1.00 58.50 89 GLY A N 1
ATOM 706 C CA . GLY A 1 89 ? -17.513 13.436 13.229 1.00 58.50 89 GLY A CA 1
ATOM 707 C C . GLY A 1 89 ? -18.243 14.385 12.305 1.00 58.50 89 GLY A C 1
ATOM 708 O O . GLY A 1 89 ? -17.784 15.511 12.183 1.00 58.50 89 GLY A O 1
ATOM 709 N N . ILE A 1 90 ? -19.290 13.892 11.630 1.00 43.62 90 ILE A N 1
ATOM 710 C CA . ILE A 1 90 ? -20.554 14.574 11.283 1.00 43.62 90 ILE A CA 1
ATOM 711 C C . ILE A 1 90 ? -21.509 13.584 10.618 1.00 43.62 90 ILE A C 1
ATOM 713 O O . ILE A 1 90 ? -21.044 12.819 9.745 1.00 43.62 90 ILE A O 1
#

InterPro domains:
  IPR025957 Cysteine-rich KTR [PF14205] (5-31)

Organism: NCBI:txid1469948

Secondary structure (DSSP, 8-state):
---EEEEE-GGGTT--EEEEETT---TT-SPPGGGEEE-SSHHHHHHHHTTSEEEEEEEEETTEEEEEEE-TT--EEEEEEE--S-----

Radius of gyration: 15.74 Å; chains: 1; bounding box: 39×36×38 Å

Sequence (90 aa):
MAEIKWMLYPVCNNKTLLKIREDTILEKFPLPADTSVEVENLEVFQEKLKDLSIIFPVTQIGGNWVSEFGDSEGNHIELTAPVSLRQTGI

pLDDT: mean 74.34, std 12.98, range [43.62, 90.06]